Protein AF-A0ABC8V4L0-F1 (afdb_monomer)

Mean predicted aligned error: 11.66 Å

Organism: NCBI:txid185542

Sequence (114 aa):
MEYEKEALIQNLIDIVNEISAIADYRCTVKKQYCNLSRRLKLLTPMFEEIRDSKEPVLEESFKALASLKEALESARDLLRFGSEGSKIYLVRKCFPTTHFDHSLNSSDFVNKLF

pLDDT: mean 74.91, std 15.09, range [43.38, 93.88]

Structure (mmCIF, N/CA/C/O backbone):
data_AF-A0ABC8V4L0-F1
#
_entry.id   AF-A0ABC8V4L0-F1
#
loop_
_atom_site.group_PDB
_atom_site.id
_atom_site.type_symbol
_atom_site.label_atom_id
_atom_site.label_alt_id
_atom_site.label_comp_id
_atom_site.label_asym_id
_atom_site.label_entity_id
_atom_site.label_seq_id
_atom_site.pdbx_PDB_ins_code
_atom_site.Cartn_x
_atom_site.Cartn_y
_atom_site.Cartn_z
_atom_site.occupancy
_atom_site.B_iso_or_equiv
_atom_site.auth_seq_id
_atom_site.auth_comp_id
_atom_site.auth_asym_id
_atom_site.auth_atom_id
_atom_site.pdbx_PDB_model_num
ATOM 1 N N . MET A 1 1 ? -14.224 11.196 13.127 1.00 63.00 1 MET A N 1
ATOM 2 C CA . MET A 1 1 ? -13.335 10.316 13.912 1.00 63.00 1 MET A CA 1
ATOM 3 C C . MET A 1 1 ? -13.393 8.858 13.456 1.00 63.00 1 MET A C 1
ATOM 5 O O . MET A 1 1 ? -12.459 8.477 12.770 1.00 63.00 1 MET A O 1
ATOM 9 N N . GLU A 1 2 ? -14.441 8.056 13.711 1.00 67.62 2 GLU A N 1
ATOM 10 C CA . GLU A 1 2 ? -14.447 6.631 13.272 1.00 67.62 2 GLU A CA 1
ATOM 11 C C . GLU A 1 2 ? -14.373 6.472 11.737 1.00 67.62 2 GLU A C 1
ATOM 13 O O . GLU A 1 2 ? -13.508 5.774 11.224 1.00 67.62 2 GLU A O 1
ATOM 18 N N . TYR A 1 3 ? -15.185 7.230 10.991 1.00 74.44 3 TYR A N 1
ATOM 19 C CA . TYR A 1 3 ? -15.170 7.220 9.519 1.00 74.44 3 TYR A CA 1
ATOM 20 C C . TYR A 1 3 ? -13.830 7.687 8.915 1.00 74.44 3 TYR A C 1
ATOM 22 O O . TYR A 1 3 ? -13.390 7.194 7.881 1.00 74.44 3 TYR A O 1
ATOM 30 N N . GLU A 1 4 ? -13.146 8.631 9.570 1.00 81.69 4 GLU A N 1
ATOM 31 C CA . GLU A 1 4 ? -11.836 9.130 9.119 1.00 81.69 4 GLU A CA 1
ATOM 32 C C . GLU A 1 4 ? -10.730 8.098 9.361 1.00 81.69 4 GLU A C 1
ATOM 34 O O . GLU A 1 4 ? -9.834 7.954 8.531 1.00 81.69 4 GLU A O 1
ATOM 39 N N . LYS A 1 5 ? -10.813 7.350 10.468 1.00 83.19 5 LYS A N 1
ATOM 40 C CA . LYS A 1 5 ? -9.948 6.203 10.761 1.00 83.19 5 LYS A CA 1
ATOM 41 C C . LYS A 1 5 ? -10.151 5.099 9.730 1.00 83.19 5 LYS A C 1
ATOM 43 O O . LYS A 1 5 ? -9.173 4.673 9.124 1.00 83.19 5 LYS A O 1
ATOM 48 N N . GLU A 1 6 ? -11.388 4.674 9.487 1.00 85.19 6 GLU A N 1
ATOM 49 C CA . GLU A 1 6 ? -11.688 3.643 8.486 1.00 85.19 6 GLU A CA 1
ATOM 50 C C . GLU A 1 6 ? -11.179 4.042 7.095 1.00 85.19 6 GLU A C 1
ATOM 52 O O . GLU A 1 6 ? -10.490 3.258 6.443 1.00 85.19 6 GLU A O 1
ATOM 57 N N . ALA A 1 7 ? -11.431 5.286 6.671 1.00 89.19 7 ALA A N 1
ATOM 58 C CA . ALA A 1 7 ? -10.951 5.801 5.393 1.00 89.19 7 ALA A CA 1
ATOM 59 C C . ALA A 1 7 ? -9.416 5.856 5.319 1.00 89.19 7 ALA A C 1
ATOM 61 O O . ALA A 1 7 ? -8.837 5.495 4.293 1.00 89.19 7 ALA A O 1
ATOM 62 N N . LEU A 1 8 ? -8.735 6.292 6.386 1.00 90.06 8 LEU A 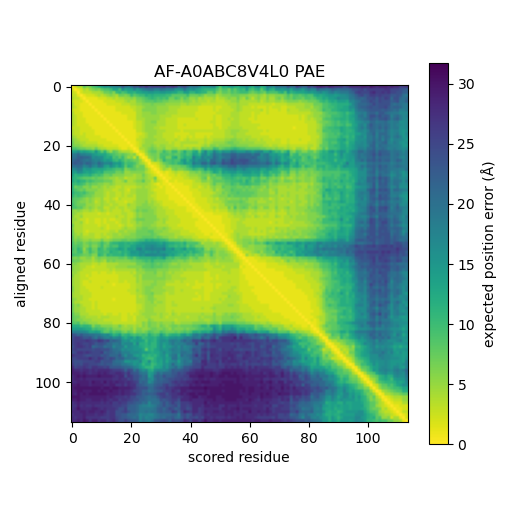N 1
ATOM 63 C CA . LEU A 1 8 ? -7.271 6.331 6.439 1.00 90.06 8 LEU A CA 1
ATOM 64 C C . LEU A 1 8 ? -6.672 4.926 6.312 1.00 90.06 8 LEU A C 1
ATOM 66 O O . LEU A 1 8 ? -5.741 4.715 5.534 1.00 90.06 8 LEU A O 1
ATOM 70 N N . ILE A 1 9 ? -7.220 3.970 7.061 1.00 90.19 9 ILE A N 1
ATOM 71 C CA . ILE A 1 9 ? -6.755 2.586 7.061 1.00 90.19 9 ILE A CA 1
ATOM 72 C C . ILE A 1 9 ? -7.021 1.911 5.713 1.00 90.19 9 ILE A C 1
ATOM 74 O O . ILE A 1 9 ? -6.135 1.238 5.185 1.00 90.19 9 ILE A O 1
ATOM 78 N N . GLN A 1 10 ? -8.195 2.129 5.116 1.00 91.69 10 GLN A N 1
ATOM 79 C CA . GLN A 1 10 ? -8.496 1.595 3.791 1.00 91.69 10 GLN A CA 1
ATOM 80 C C . GLN A 1 10 ? -7.521 2.140 2.740 1.00 91.69 10 GLN A C 1
ATOM 82 O O . GLN A 1 10 ? -6.938 1.361 1.992 1.00 91.69 10 GLN A O 1
ATOM 87 N N . ASN A 1 11 ? -7.238 3.448 2.765 1.00 92.81 11 ASN A N 1
ATOM 88 C CA . ASN A 1 11 ? -6.236 4.049 1.880 1.00 92.81 11 ASN A CA 1
ATOM 89 C C . ASN A 1 11 ? -4.841 3.423 2.056 1.00 92.81 11 ASN A C 1
ATOM 91 O O . ASN A 1 11 ? -4.150 3.185 1.068 1.00 92.81 11 ASN A O 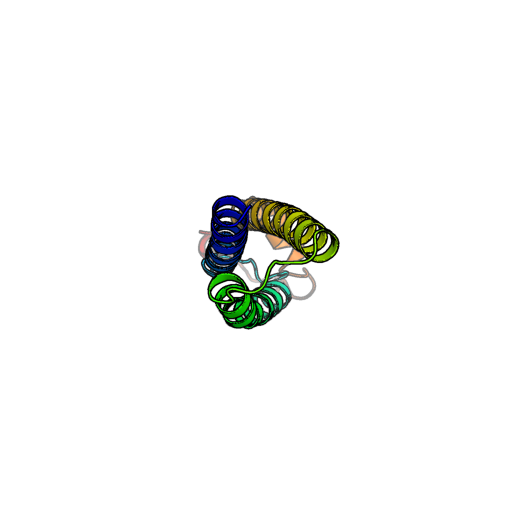1
ATOM 95 N N . LEU A 1 12 ? -4.408 3.139 3.291 1.00 92.12 12 LEU A N 1
ATOM 96 C CA . LEU A 1 12 ? -3.127 2.464 3.549 1.00 92.12 12 LEU A CA 1
ATOM 97 C C . LEU A 1 12 ? -3.074 1.075 2.900 1.00 92.12 12 LEU A C 1
ATOM 99 O O . LEU A 1 12 ? -2.075 0.731 2.263 1.00 92.12 12 LEU A O 1
ATOM 103 N N . ILE A 1 13 ? -4.146 0.293 3.044 1.00 90.94 13 ILE A N 1
ATOM 104 C CA . ILE A 1 13 ? -4.267 -1.037 2.433 1.00 90.94 13 ILE A CA 1
ATOM 105 C C . ILE A 1 13 ? -4.214 -0.926 0.905 1.00 90.94 13 ILE A C 1
ATOM 107 O O . ILE A 1 13 ? -3.464 -1.665 0.261 1.00 90.94 13 ILE A O 1
ATOM 111 N N . ASP A 1 14 ? -4.946 0.027 0.331 1.00 92.81 14 ASP A N 1
ATOM 112 C CA . ASP A 1 14 ? -5.002 0.247 -1.114 1.00 92.81 14 ASP A CA 1
ATOM 113 C C . ASP A 1 14 ? -3.625 0.624 -1.673 1.00 92.81 14 ASP A C 1
ATOM 115 O O . ASP A 1 14 ? -3.155 -0.005 -2.622 1.00 92.81 14 ASP A O 1
ATOM 119 N N . ILE A 1 15 ? -2.905 1.550 -1.030 1.00 91.81 15 ILE A N 1
ATOM 120 C CA . ILE A 1 15 ? -1.547 1.935 -1.443 1.00 91.81 15 ILE A CA 1
ATOM 121 C C . ILE A 1 15 ? -0.584 0.742 -1.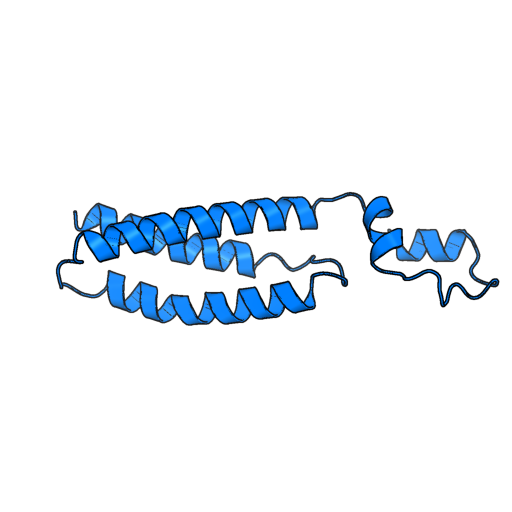361 1.00 91.81 15 ILE A C 1
ATOM 123 O O . ILE A 1 15 ? 0.228 0.538 -2.264 1.00 91.81 15 ILE A O 1
ATOM 127 N N . VAL A 1 16 ? -0.655 -0.082 -0.310 1.00 89.81 16 VAL A N 1
ATOM 128 C CA . VAL A 1 16 ? 0.185 -1.290 -0.193 1.00 89.81 16 VAL A CA 1
ATOM 129 C C . VAL A 1 16 ? -0.096 -2.278 -1.326 1.00 89.81 16 VAL A C 1
ATOM 131 O O . VAL A 1 16 ? 0.843 -2.878 -1.870 1.00 89.81 16 VAL A O 1
ATOM 134 N N . ASN A 1 17 ? -1.366 -2.438 -1.697 1.00 89.56 17 ASN A N 1
ATOM 135 C CA . ASN A 1 17 ? -1.787 -3.295 -2.798 1.00 89.56 17 ASN A CA 1
ATOM 136 C C . ASN A 1 17 ? -1.323 -2.747 -4.150 1.00 89.56 17 ASN A C 1
ATOM 138 O O . ASN A 1 17 ? -0.733 -3.500 -4.923 1.00 89.56 17 ASN A O 1
ATOM 142 N N . GLU A 1 18 ? -1.498 -1.448 -4.402 1.00 89.12 18 GLU A N 1
ATOM 143 C CA . GLU A 1 18 ? -1.000 -0.762 -5.599 1.00 89.12 18 GLU A CA 1
ATOM 144 C C . GLU A 1 18 ? 0.507 -0.929 -5.738 1.00 89.12 18 GLU A C 1
ATOM 146 O O . GLU A 1 18 ? 0.984 -1.407 -6.767 1.00 89.12 18 GLU A O 1
ATOM 151 N N . ILE A 1 19 ? 1.255 -0.606 -4.674 1.00 85.56 19 ILE A N 1
ATOM 152 C CA . ILE A 1 19 ? 2.705 -0.775 -4.638 1.00 85.56 19 ILE A CA 1
ATOM 153 C C . ILE A 1 19 ? 3.032 -2.202 -5.033 1.00 85.56 19 ILE A C 1
ATOM 155 O O . ILE A 1 19 ? 3.831 -2.376 -5.943 1.00 85.56 19 ILE A O 1
ATOM 159 N N . SER A 1 20 ? 2.405 -3.190 -4.389 1.00 84.31 20 SER A N 1
ATOM 160 C CA . SER A 1 20 ? 2.632 -4.626 -4.582 1.00 84.31 20 SER A CA 1
ATOM 161 C C . SER A 1 20 ? 2.223 -5.191 -5.943 1.00 84.31 20 SER A C 1
ATOM 163 O O . SER A 1 20 ? 2.693 -6.273 -6.298 1.00 84.31 20 SER A O 1
ATOM 165 N N . ALA A 1 21 ? 1.323 -4.518 -6.658 1.00 84.75 21 ALA A N 1
ATOM 166 C CA . ALA A 1 21 ? 0.843 -4.926 -7.974 1.00 84.75 21 ALA A CA 1
ATOM 167 C C . ALA A 1 21 ? 1.802 -4.521 -9.098 1.00 84.75 21 ALA A C 1
ATOM 169 O O . ALA A 1 21 ? 1.783 -5.118 -10.173 1.00 84.75 21 ALA A O 1
ATOM 170 N N . ILE A 1 22 ? 2.670 -3.538 -8.857 1.00 79.62 22 ILE A N 1
ATOM 171 C CA . ILE A 1 22 ? 3.720 -3.194 -9.809 1.00 79.62 22 ILE A CA 1
ATOM 172 C C . ILE A 1 22 ? 4.643 -4.427 -9.931 1.00 79.62 22 ILE A C 1
ATOM 174 O O . ILE A 1 22 ? 5.179 -4.933 -8.948 1.00 79.62 22 ILE A O 1
ATOM 178 N N . ALA A 1 23 ? 4.794 -4.971 -11.136 1.00 64.44 23 ALA A N 1
ATOM 179 C CA . ALA A 1 23 ? 5.608 -6.168 -11.389 1.00 64.44 23 ALA A CA 1
ATOM 180 C C . ALA A 1 23 ? 6.886 -5.853 -12.190 1.00 64.44 23 ALA A C 1
ATOM 182 O O . ALA A 1 23 ? 7.882 -6.583 -12.104 1.00 64.44 23 ALA A O 1
ATOM 183 N N . ASP A 1 24 ? 6.892 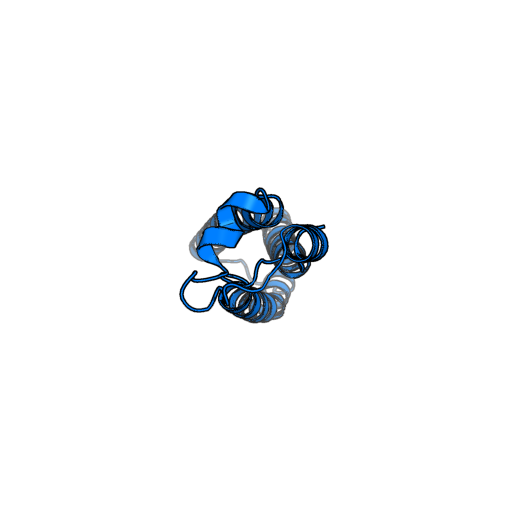-4.721 -12.898 1.00 66.06 24 ASP A N 1
ATOM 184 C CA . ASP A 1 24 ? 7.889 -4.354 -13.910 1.00 66.06 24 ASP A CA 1
ATOM 185 C C . ASP A 1 24 ? 9.080 -3.571 -13.354 1.00 66.06 24 ASP A C 1
ATOM 187 O O . ASP A 1 24 ? 9.600 -2.619 -13.941 1.00 66.06 24 ASP A O 1
ATOM 191 N N . TYR A 1 25 ? 9.579 -4.006 -12.202 1.00 65.81 25 TYR A N 1
ATOM 192 C CA . TYR A 1 25 ? 10.796 -3.429 -11.651 1.00 65.81 25 TYR A CA 1
ATOM 193 C C . TYR A 1 25 ? 12.024 -3.935 -12.388 1.00 65.81 25 TYR A C 1
ATOM 195 O O . TYR A 1 25 ? 12.262 -5.140 -12.508 1.00 65.81 25 TYR A O 1
ATOM 203 N N . ARG A 1 26 ? 12.866 -3.003 -12.832 1.00 65.31 26 ARG A N 1
ATOM 204 C CA . ARG A 1 26 ? 14.134 -3.335 -13.489 1.00 65.31 26 ARG A CA 1
ATOM 205 C C . ARG A 1 26 ? 15.129 -3.948 -12.504 1.00 65.31 26 ARG A C 1
ATOM 207 O O . ARG A 1 26 ? 15.110 -3.645 -11.307 1.00 65.31 26 ARG A O 1
ATOM 214 N N . CYS A 1 27 ? 15.999 -4.834 -12.998 1.00 62.50 27 CYS A N 1
ATOM 215 C CA . CYS A 1 27 ? 16.718 -5.806 -12.161 1.00 62.50 27 CYS A CA 1
ATOM 216 C C . CYS A 1 27 ? 17.566 -5.184 -11.039 1.00 62.50 27 CYS A C 1
ATOM 218 O O . CYS A 1 27 ? 17.730 -5.812 -9.997 1.00 62.50 27 CYS A O 1
ATOM 220 N N . THR A 1 28 ? 18.049 -3.947 -11.203 1.00 63.00 28 THR A N 1
ATOM 221 C CA . THR A 1 28 ? 18.886 -3.254 -10.206 1.00 63.00 28 THR A CA 1
ATOM 222 C C . THR A 1 28 ? 18.149 -2.949 -8.899 1.00 63.00 28 THR A C 1
ATOM 224 O O . THR A 1 28 ? 18.770 -2.927 -7.841 1.00 63.00 28 THR A O 1
ATOM 227 N N . VAL A 1 29 ? 16.831 -2.733 -8.952 1.00 66.75 29 VAL A N 1
ATOM 228 C CA . VAL A 1 29 ? 16.006 -2.413 -7.769 1.00 66.75 29 VAL A CA 1
ATOM 229 C C . VAL A 1 29 ? 14.952 -3.476 -7.472 1.00 66.75 29 VAL A C 1
ATOM 231 O O . VAL A 1 29 ? 14.436 -3.518 -6.358 1.00 66.75 29 VAL A O 1
ATOM 234 N N . LYS A 1 30 ? 14.701 -4.397 -8.416 1.00 73.56 30 LYS A N 1
ATOM 235 C CA . LYS A 1 30 ? 13.704 -5.472 -8.303 1.00 73.56 30 LYS A CA 1
ATOM 236 C C . LYS A 1 30 ? 13.808 -6.254 -6.995 1.00 73.56 30 LYS A C 1
ATOM 238 O O . LYS A 1 30 ? 12.797 -6.466 -6.342 1.00 73.56 30 LYS A O 1
ATOM 243 N N . LYS A 1 31 ? 15.015 -6.641 -6.563 1.00 76.50 31 LYS A N 1
ATOM 244 C CA . LYS A 1 31 ? 15.197 -7.404 -5.312 1.00 76.50 31 LYS A CA 1
ATOM 245 C C . LYS A 1 31 ? 14.789 -6.603 -4.071 1.00 76.50 31 LYS A C 1
ATOM 247 O O . LYS A 1 31 ? 14.051 -7.117 -3.235 1.00 76.50 31 LYS A O 1
ATOM 252 N N . GLN A 1 32 ? 15.264 -5.362 -3.954 1.00 74.19 32 GLN A N 1
ATOM 253 C CA . GLN A 1 32 ? 14.947 -4.497 -2.811 1.00 74.19 32 GLN A CA 1
ATOM 254 C C . GLN A 1 32 ? 13.457 -4.183 -2.765 1.00 74.19 32 GLN A C 1
ATOM 256 O O . GLN A 1 32 ? 12.829 -4.265 -1.713 1.00 74.19 32 GLN A O 1
ATOM 261 N N . TYR A 1 33 ? 12.878 -3.929 -3.932 1.00 76.12 33 TYR A N 1
ATOM 262 C CA . TYR A 1 33 ? 11.459 -3.699 -4.062 1.00 76.12 33 TYR A CA 1
ATOM 263 C C . TYR A 1 33 ? 10.627 -4.948 -3.709 1.00 76.12 33 TYR A C 1
ATOM 265 O O . TYR A 1 33 ? 9.700 -4.856 -2.913 1.00 76.12 33 TYR A O 1
ATOM 273 N N . CYS A 1 34 ? 10.958 -6.135 -4.231 1.00 77.44 34 CYS A N 1
ATOM 274 C CA . CYS A 1 34 ? 10.208 -7.351 -3.904 1.00 77.44 34 CYS A CA 1
ATOM 275 C C . CYS A 1 34 ? 10.268 -7.660 -2.402 1.00 77.44 34 CYS A C 1
ATOM 277 O O . CYS A 1 34 ? 9.318 -8.203 -1.842 1.00 77.44 34 CYS A O 1
ATOM 279 N N . ASN A 1 35 ? 11.377 -7.320 -1.741 1.00 82.69 35 ASN A N 1
ATOM 280 C CA . ASN A 1 35 ? 11.488 -7.413 -0.288 1.00 82.69 35 ASN A CA 1
ATOM 281 C C . ASN A 1 35 ? 10.599 -6.380 0.413 1.00 82.69 35 ASN A C 1
ATOM 283 O O . ASN A 1 35 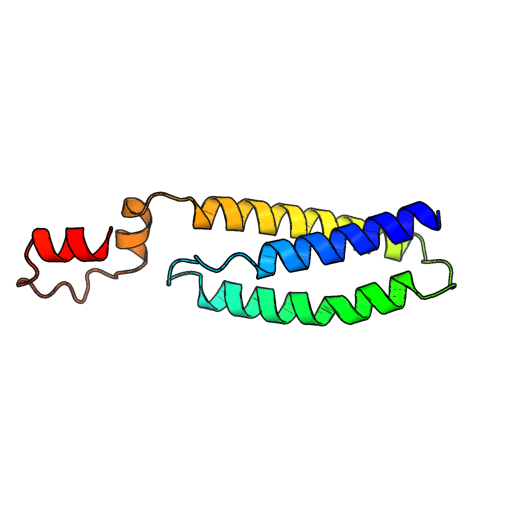? 9.922 -6.729 1.377 1.00 82.69 35 ASN A O 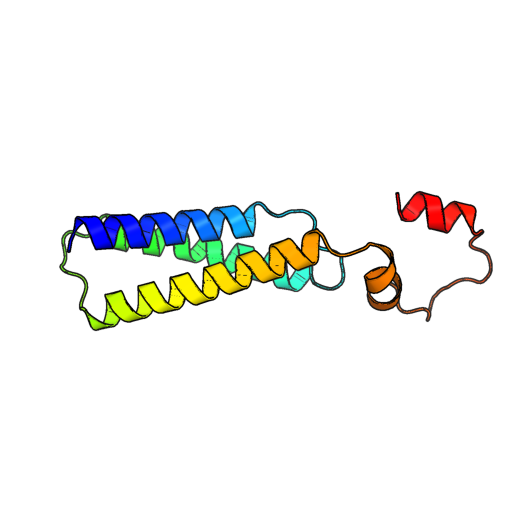1
ATOM 287 N N . LEU A 1 36 ? 10.568 -5.138 -0.076 1.00 82.00 36 LEU A N 1
ATOM 288 C CA . LEU A 1 36 ? 9.680 -4.097 0.436 1.00 82.00 36 LEU A CA 1
ATOM 289 C C . LEU A 1 36 ? 8.207 -4.496 0.287 1.00 82.00 36 LEU A C 1
ATOM 291 O O . LEU A 1 36 ? 7.504 -4.516 1.287 1.00 82.00 36 LEU A O 1
ATOM 295 N N . SER A 1 37 ? 7.758 -4.897 -0.907 1.00 82.00 37 SER A N 1
ATOM 296 C CA . SER A 1 37 ? 6.383 -5.362 -1.150 1.00 82.00 37 SER A CA 1
ATOM 297 C C . SER A 1 37 ? 5.997 -6.490 -0.196 1.00 82.00 37 SER A C 1
ATOM 299 O O . SER A 1 37 ? 4.954 -6.417 0.448 1.00 82.00 37 SER A O 1
ATOM 301 N N . ARG A 1 38 ? 6.864 -7.498 -0.019 1.00 84.31 38 ARG A N 1
ATOM 302 C CA . ARG A 1 38 ? 6.614 -8.573 0.953 1.00 84.31 38 ARG A CA 1
ATOM 303 C C . ARG A 1 38 ? 6.435 -8.037 2.370 1.00 84.31 38 ARG A C 1
ATOM 305 O O . ARG A 1 38 ? 5.503 -8.453 3.041 1.00 84.31 38 ARG A O 1
ATOM 312 N N . ARG A 1 39 ? 7.298 -7.119 2.817 1.00 86.44 39 ARG A N 1
ATOM 313 C CA . ARG A 1 39 ? 7.202 -6.512 4.154 1.00 86.44 39 ARG A CA 1
ATOM 314 C C . ARG A 1 39 ? 5.941 -5.670 4.318 1.00 86.44 39 ARG A C 1
ATOM 316 O O . ARG A 1 39 ? 5.325 -5.736 5.369 1.00 86.44 39 ARG A O 1
ATOM 323 N N . LEU A 1 40 ? 5.548 -4.916 3.294 1.00 86.44 40 LEU A N 1
ATOM 324 C CA . LEU A 1 40 ? 4.336 -4.100 3.325 1.00 86.44 40 LEU A CA 1
ATOM 325 C C . LEU A 1 40 ? 3.074 -4.962 3.396 1.00 86.44 40 LEU A C 1
ATOM 327 O O . LEU A 1 40 ? 2.188 -4.659 4.182 1.00 86.44 40 LEU A O 1
ATOM 331 N N . LYS A 1 41 ? 3.025 -6.085 2.669 1.00 85.25 41 LYS A N 1
ATOM 332 C CA . LYS A 1 41 ? 1.909 -7.041 2.763 1.00 85.25 41 LYS A CA 1
ATOM 333 C C . LYS A 1 41 ? 1.738 -7.647 4.158 1.00 85.25 41 LYS A C 1
ATOM 335 O O . LYS A 1 41 ? 0.632 -8.027 4.513 1.00 85.25 41 LYS A O 1
ATOM 340 N N . LEU A 1 42 ? 2.807 -7.728 4.955 1.00 88.50 42 LEU A N 1
ATOM 341 C CA . LEU A 1 42 ? 2.712 -8.171 6.353 1.00 88.50 42 LEU A CA 1
ATOM 342 C C . LEU A 1 42 ? 2.050 -7.129 7.261 1.00 88.50 42 LEU A C 1
ATOM 344 O O . LEU A 1 42 ? 1.632 -7.478 8.358 1.00 88.50 42 LEU A O 1
ATOM 348 N N . LEU A 1 43 ? 1.957 -5.870 6.826 1.00 87.00 43 LEU A N 1
ATOM 349 C CA . LEU A 1 43 ? 1.259 -4.819 7.566 1.00 87.00 43 LEU A CA 1
ATOM 350 C C . LEU A 1 43 ? -0.247 -4.822 7.290 1.00 87.00 43 LEU A C 1
ATOM 352 O O . LEU A 1 43 ? -0.998 -4.300 8.105 1.00 87.00 43 LEU A O 1
ATOM 356 N N . THR A 1 44 ? -0.704 -5.434 6.190 1.00 88.19 44 THR A N 1
ATOM 357 C CA . THR A 1 44 ? -2.133 -5.506 5.847 1.00 88.19 44 THR A CA 1
ATOM 358 C C . THR A 1 44 ? -2.979 -6.111 6.975 1.00 88.19 44 THR A C 1
ATOM 360 O O . THR A 1 44 ? -3.922 -5.439 7.377 1.00 88.19 44 THR A O 1
ATOM 363 N N . PRO A 1 45 ? -2.632 -7.269 7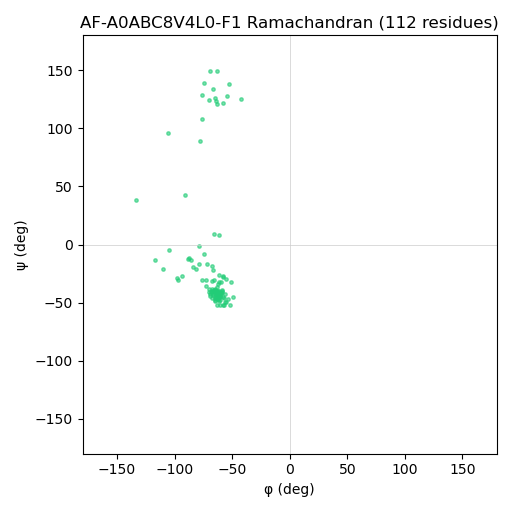.576 1.00 89.69 45 PRO A N 1
ATOM 364 C CA . PRO A 1 45 ? -3.401 -7.817 8.699 1.00 89.69 45 PRO A CA 1
ATOM 365 C C . PRO A 1 45 ? -3.472 -6.865 9.901 1.00 89.69 45 PRO A C 1
ATOM 367 O O . PRO A 1 45 ? -4.528 -6.696 10.495 1.00 89.69 45 PRO A O 1
ATOM 370 N N . MET A 1 46 ? -2.372 -6.168 10.211 1.00 89.81 46 MET A N 1
ATOM 371 C CA . MET A 1 46 ? -2.340 -5.178 11.296 1.00 89.81 46 MET A CA 1
ATOM 372 C C . MET A 1 46 ? -3.291 -4.005 11.016 1.00 89.81 46 MET A C 1
ATOM 374 O O . MET A 1 46 ? -3.956 -3.507 11.919 1.00 89.81 46 MET A O 1
ATOM 378 N N . PHE A 1 47 ? -3.364 -3.547 9.765 1.00 87.81 47 PHE A N 1
ATOM 379 C CA . PHE A 1 47 ? -4.303 -2.503 9.363 1.00 87.81 47 PHE A CA 1
ATOM 380 C C . PHE A 1 47 ? -5.755 -2.968 9.495 1.00 87.81 47 PHE A C 1
ATOM 382 O O . PHE A 1 47 ? -6.580 -2.225 10.020 1.00 87.81 47 PHE A O 1
ATOM 389 N N . GLU A 1 48 ? -6.063 -4.196 9.084 1.00 88.44 48 GLU A N 1
ATOM 390 C CA . GLU A 1 48 ? -7.403 -4.772 9.241 1.00 88.44 48 GLU A CA 1
ATOM 391 C C . GLU A 1 48 ? -7.806 -4.875 10.717 1.00 88.44 48 GLU A C 1
ATOM 393 O O . GLU A 1 48 ? -8.891 -4.428 11.077 1.00 88.44 48 GLU A O 1
ATOM 398 N N . GLU A 1 49 ? -6.905 -5.330 11.592 1.00 88.50 49 GLU A N 1
ATOM 399 C CA . GLU A 1 49 ? -7.139 -5.368 13.042 1.00 88.50 49 GLU A CA 1
ATOM 400 C C . GLU A 1 49 ? -7.427 -3.974 13.628 1.00 88.50 49 GLU A C 1
ATOM 402 O O . GLU A 1 49 ? -8.333 -3.817 14.447 1.00 88.50 49 GLU A O 1
ATOM 407 N N . ILE A 1 50 ? -6.698 -2.937 13.195 1.00 86.06 50 ILE A N 1
ATOM 408 C CA . ILE A 1 50 ? -6.926 -1.554 13.652 1.00 86.06 50 ILE A CA 1
ATOM 409 C C . ILE A 1 50 ? -8.276 -1.020 13.161 1.00 86.06 50 ILE A C 1
ATOM 411 O O . ILE A 1 50 ? -8.949 -0.298 13.901 1.00 86.06 50 ILE A O 1
ATOM 415 N N . ARG A 1 51 ? -8.672 -1.350 11.926 1.00 84.94 51 ARG A N 1
ATOM 416 C CA . ARG A 1 51 ? -9.971 -0.961 11.359 1.00 84.94 51 ARG A CA 1
ATOM 417 C C . ARG A 1 51 ? -11.121 -1.617 12.114 1.00 84.94 51 ARG A C 1
ATOM 419 O O . ARG A 1 51 ? -12.070 -0.931 12.471 1.00 84.94 51 ARG A O 1
ATOM 426 N N . ASP A 1 52 ? -11.009 -2.915 12.377 1.00 85.94 52 ASP A N 1
ATOM 427 C CA . ASP A 1 52 ? -12.071 -3.714 12.991 1.00 85.94 52 ASP A CA 1
ATOM 428 C C . ASP A 1 52 ? -12.141 -3.510 14.518 1.00 85.94 52 ASP A C 1
ATOM 430 O O . ASP A 1 52 ? -13.154 -3.812 15.161 1.00 85.94 52 ASP A O 1
ATOM 434 N N . SER A 1 53 ? -11.076 -2.963 15.115 1.00 83.38 53 SER A N 1
ATOM 435 C CA . SER A 1 53 ? -11.050 -2.576 16.520 1.00 83.38 53 SER A CA 1
ATOM 436 C C . SER A 1 53 ? -12.030 -1.438 16.798 1.00 83.38 53 SER A C 1
ATOM 438 O O . SER A 1 53 ? -11.944 -0.358 16.215 1.00 83.38 53 SER A O 1
ATOM 440 N N . LYS A 1 54 ? -12.916 -1.658 17.774 1.00 79.75 54 LYS A N 1
ATOM 441 C CA . LYS A 1 54 ? -13.826 -0.637 18.324 1.00 79.75 54 LYS A CA 1
ATOM 442 C C . LYS A 1 54 ? -13.137 0.298 19.317 1.00 79.75 54 LYS A C 1
ATOM 444 O O . LYS A 1 54 ? -13.789 1.172 19.887 1.00 79.75 54 LYS A O 1
ATOM 449 N N . GLU A 1 55 ? -11.852 0.079 19.585 1.00 80.06 55 GLU A N 1
ATOM 450 C CA . GLU A 1 55 ? -11.103 0.940 20.484 1.00 80.06 55 GLU A CA 1
ATOM 451 C C . GLU A 1 55 ? -10.790 2.278 19.802 1.00 80.06 55 GLU A C 1
ATOM 453 O O . GLU A 1 55 ? -10.431 2.318 18.614 1.00 80.06 55 GLU A O 1
ATOM 458 N N . PRO A 1 56 ? -10.914 3.392 20.546 1.00 71.62 56 PRO A N 1
ATOM 459 C CA . PRO A 1 56 ? -10.510 4.687 20.040 1.00 71.62 56 PRO A CA 1
ATOM 460 C C . PRO A 1 56 ? -9.000 4.674 19.803 1.00 71.62 56 PRO A C 1
ATOM 462 O O . PRO A 1 56 ? -8.207 4.407 20.705 1.00 71.62 56 PRO A O 1
ATOM 465 N N . VAL A 1 57 ? -8.595 4.984 18.574 1.00 74.06 57 VAL A N 1
ATOM 466 C CA . VAL A 1 57 ? -7.180 5.134 18.234 1.00 74.06 57 VAL A CA 1
ATOM 467 C C . VAL A 1 57 ? -6.670 6.409 18.898 1.00 74.06 57 VAL A C 1
ATOM 469 O O . VAL A 1 57 ? -7.221 7.489 18.679 1.00 74.06 57 VAL A O 1
ATOM 472 N N . LEU A 1 58 ? -5.616 6.283 19.708 1.00 83.19 58 LEU A N 1
ATOM 473 C CA . LEU A 1 58 ? -4.914 7.423 20.296 1.00 83.19 58 LEU A CA 1
ATOM 474 C C . LEU A 1 58 ? -4.521 8.412 19.196 1.00 83.19 58 LEU A C 1
ATOM 476 O O . LEU A 1 58 ? -4.037 8.018 18.134 1.00 83.19 58 LEU A O 1
ATOM 480 N N . GLU A 1 59 ? -4.686 9.707 19.454 1.00 82.12 59 GLU A N 1
ATOM 481 C CA . GLU A 1 59 ? -4.436 10.731 18.437 1.00 82.12 59 GLU A CA 1
ATOM 482 C C . GLU A 1 59 ? -2.985 10.709 17.918 1.00 82.12 59 GLU A C 1
ATOM 484 O O . GLU A 1 59 ? -2.729 10.955 16.739 1.00 82.12 59 GLU A O 1
ATOM 489 N N . GLU A 1 60 ? -2.029 10.340 18.770 1.00 85.88 60 GLU A N 1
ATOM 490 C CA . GLU A 1 60 ? -0.631 10.120 18.383 1.00 85.88 60 GLU A CA 1
ATOM 491 C C . GLU A 1 60 ? -0.479 8.966 17.384 1.00 85.88 60 GLU A C 1
ATOM 493 O O . GLU A 1 60 ? 0.233 9.092 16.386 1.00 85.88 60 GLU A O 1
ATOM 498 N N . SER A 1 61 ? -1.189 7.857 17.605 1.00 86.19 61 SER A N 1
ATOM 499 C CA . SER A 1 61 ? -1.210 6.715 16.689 1.00 86.19 61 SER A CA 1
ATOM 500 C C . SER A 1 61 ? -1.868 7.080 15.361 1.00 86.19 61 SER A C 1
ATOM 502 O O . SER A 1 61 ? -1.372 6.689 14.306 1.00 86.19 61 SER A O 1
ATOM 504 N N . PHE A 1 62 ? -2.935 7.883 15.388 1.00 86.00 62 PHE A N 1
ATOM 505 C CA . PHE A 1 62 ? -3.573 8.391 14.174 1.00 86.00 62 PHE A CA 1
ATOM 506 C C . PHE A 1 62 ? -2.612 9.264 13.352 1.00 86.00 62 PHE A C 1
ATOM 508 O O . PHE A 1 62 ? -2.487 9.078 12.141 1.00 86.00 62 PHE A O 1
ATOM 515 N N . LYS A 1 63 ? -1.858 10.158 14.007 1.00 88.88 63 LYS A N 1
ATOM 516 C CA . LYS A 1 63 ? -0.812 10.968 13.357 1.00 88.88 63 LYS A CA 1
ATOM 517 C C . LYS A 1 63 ? 0.291 10.097 12.754 1.00 88.88 63 LYS A C 1
ATOM 519 O O . LYS A 1 63 ? 0.679 10.323 11.612 1.00 88.88 63 LYS A O 1
ATOM 524 N N . ALA A 1 64 ? 0.747 9.069 13.470 1.00 90.50 64 ALA A N 1
ATOM 525 C CA . ALA A 1 64 ? 1.749 8.137 12.954 1.00 90.50 64 ALA A CA 1
ATOM 526 C C . ALA A 1 64 ? 1.253 7.368 11.713 1.00 90.50 64 ALA A C 1
ATOM 528 O O . ALA A 1 64 ? 2.005 7.207 10.751 1.00 90.50 64 ALA A O 1
ATOM 529 N N . LEU A 1 65 ? -0.015 6.939 11.701 1.00 89.88 65 LEU A N 1
ATOM 530 C CA . LEU A 1 65 ? -0.644 6.294 10.543 1.00 89.88 65 LEU A CA 1
ATOM 531 C C . LEU A 1 65 ? -0.771 7.250 9.349 1.00 89.88 65 LEU A C 1
ATOM 533 O O . LEU A 1 65 ? -0.514 6.847 8.214 1.00 89.88 65 LEU A O 1
ATOM 537 N N . ALA A 1 66 ? -1.105 8.519 9.591 1.00 90.00 66 ALA A N 1
ATOM 538 C CA . ALA A 1 66 ? -1.138 9.541 8.549 1.00 90.00 66 ALA A CA 1
ATOM 539 C C . ALA A 1 66 ? 0.257 9.791 7.945 1.00 90.00 66 ALA A C 1
ATOM 541 O O . ALA A 1 66 ? 0.407 9.781 6.725 1.00 90.00 66 ALA A O 1
ATOM 542 N N . SER A 1 67 ? 1.301 9.909 8.772 1.00 93.88 67 SER A N 1
ATOM 543 C CA . SER A 1 67 ? 2.683 10.026 8.283 1.00 93.88 67 SER A CA 1
ATOM 544 C C . SER A 1 67 ? 3.141 8.780 7.520 1.00 93.88 67 SER A C 1
ATOM 546 O O . SER A 1 67 ? 3.845 8.885 6.515 1.00 93.88 67 SER A O 1
ATOM 548 N N . LEU A 1 68 ? 2.723 7.587 7.959 1.00 91.56 68 LEU A N 1
ATOM 549 C CA . LEU A 1 68 ? 2.991 6.348 7.233 1.00 91.56 68 LEU A CA 1
ATOM 550 C C . LEU A 1 68 ? 2.329 6.364 5.851 1.00 91.56 68 LEU A C 1
ATOM 552 O O . LEU A 1 68 ? 2.964 5.964 4.875 1.00 91.56 68 LEU A O 1
AT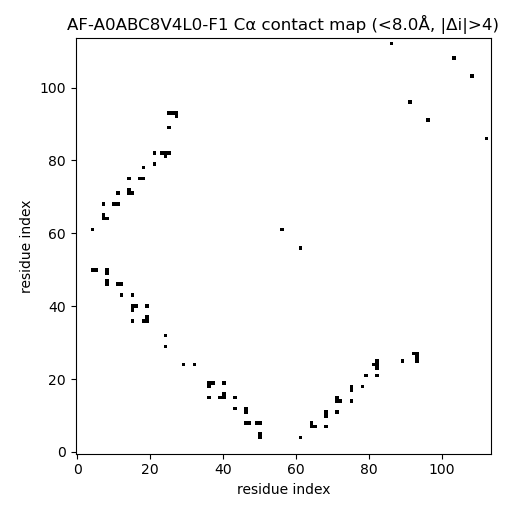OM 556 N N . LYS A 1 69 ? 1.090 6.859 5.750 1.00 91.88 69 LYS A N 1
ATOM 557 C CA . LYS A 1 69 ? 0.388 7.018 4.471 1.00 91.88 69 LYS A CA 1
ATOM 558 C C . LYS A 1 69 ? 1.176 7.916 3.520 1.00 91.88 69 LYS A C 1
ATOM 560 O O . LYS A 1 69 ? 1.460 7.484 2.410 1.00 91.88 69 LYS A O 1
ATOM 565 N N . GLU A 1 70 ? 1.586 9.105 3.953 1.00 92.62 70 GLU A N 1
ATOM 566 C CA . GLU A 1 70 ? 2.354 10.039 3.111 1.00 92.62 70 GLU A CA 1
ATOM 567 C C . GLU A 1 70 ? 3.678 9.429 2.616 1.00 92.62 70 GLU A C 1
ATOM 569 O O . GLU A 1 70 ? 4.061 9.580 1.449 1.00 92.62 70 GLU A O 1
ATOM 574 N N . ALA A 1 71 ? 4.368 8.686 3.487 1.00 91.62 71 ALA A N 1
ATOM 575 C CA . ALA A 1 71 ? 5.590 7.977 3.127 1.00 91.62 71 ALA A CA 1
ATOM 576 C C . ALA A 1 71 ? 5.329 6.870 2.091 1.00 91.62 71 ALA A C 1
ATOM 578 O O . ALA A 1 71 ? 6.119 6.697 1.158 1.00 91.62 71 ALA A O 1
ATOM 579 N N . LEU A 1 72 ? 4.222 6.131 2.225 1.00 89.19 72 LEU A N 1
ATOM 580 C CA . LEU A 1 72 ? 3.830 5.094 1.271 1.00 89.19 72 LEU A CA 1
ATOM 581 C C . LEU A 1 72 ? 3.371 5.679 -0.069 1.00 89.19 72 LEU A C 1
ATOM 583 O O . LEU A 1 72 ? 3.739 5.132 -1.105 1.00 89.19 72 LEU A O 1
ATOM 587 N N . GLU A 1 73 ? 2.655 6.804 -0.080 1.00 91.50 73 GLU A N 1
ATOM 588 C CA . GLU A 1 73 ? 2.302 7.533 -1.309 1.00 91.50 73 GLU A CA 1
ATOM 589 C C . GLU A 1 73 ? 3.560 7.993 -2.049 1.00 91.50 73 GLU A C 1
ATOM 591 O O . GLU A 1 73 ? 3.726 7.711 -3.236 1.00 91.50 73 GLU A O 1
ATOM 596 N N . SER A 1 74 ? 4.506 8.595 -1.324 1.00 87.56 74 SER A N 1
ATOM 597 C CA . SER A 1 74 ? 5.799 9.006 -1.884 1.00 87.56 74 SER A CA 1
ATOM 598 C C . SER A 1 74 ? 6.575 7.816 -2.458 1.00 87.56 74 SER A C 1
ATOM 600 O O . SER A 1 74 ? 7.152 7.899 -3.546 1.00 87.56 74 SER A O 1
ATOM 602 N N . ALA A 1 75 ? 6.579 6.683 -1.748 1.00 85.75 75 ALA A N 1
ATOM 603 C CA . ALA A 1 75 ? 7.214 5.460 -2.220 1.00 85.75 75 ALA A CA 1
ATOM 604 C C . ALA A 1 75 ? 6.532 4.923 -3.485 1.00 85.75 75 ALA A C 1
ATOM 606 O O . ALA A 1 75 ? 7.224 4.597 -4.449 1.00 85.75 75 ALA A O 1
ATOM 607 N N . ARG A 1 76 ? 5.196 4.861 -3.514 1.00 86.94 76 ARG A N 1
ATOM 608 C CA . ARG A 1 76 ? 4.419 4.442 -4.687 1.00 86.94 76 ARG A CA 1
ATOM 609 C C . ARG A 1 76 ? 4.755 5.292 -5.906 1.00 86.94 76 ARG A C 1
ATOM 611 O O . ARG A 1 76 ? 5.040 4.738 -6.965 1.00 86.94 76 ARG A O 1
ATOM 618 N N . ASP A 1 77 ? 4.750 6.611 -5.762 1.00 85.56 77 ASP A N 1
ATOM 619 C CA . ASP A 1 77 ? 4.952 7.524 -6.886 1.00 85.56 77 ASP A CA 1
ATOM 620 C C . ASP A 1 77 ? 6.383 7.424 -7.437 1.00 85.56 77 ASP A C 1
ATOM 622 O O . ASP A 1 77 ? 6.581 7.351 -8.653 1.00 85.56 77 ASP A O 1
ATOM 626 N N . LEU A 1 78 ? 7.384 7.301 -6.555 1.00 80.44 78 LEU A N 1
ATOM 627 C CA . LEU A 1 78 ? 8.770 7.033 -6.947 1.00 80.44 78 LEU A CA 1
ATOM 628 C C . LEU A 1 78 ? 8.910 5.698 -7.691 1.00 80.44 78 LEU A C 1
ATOM 630 O O . LEU A 1 78 ? 9.649 5.595 -8.674 1.00 80.44 78 LEU A O 1
ATOM 634 N N . LEU A 1 79 ? 8.215 4.663 -7.220 1.00 78.06 79 LEU A N 1
ATOM 635 C CA . LEU A 1 79 ? 8.238 3.337 -7.829 1.00 78.06 79 LEU A CA 1
ATOM 636 C C . LEU A 1 79 ? 7.554 3.332 -9.197 1.00 78.06 79 LEU A C 1
ATOM 638 O O . LEU A 1 79 ? 8.106 2.753 -10.133 1.00 78.06 79 LEU A O 1
ATOM 642 N N . ARG A 1 80 ? 6.425 4.036 -9.343 1.00 79.94 80 ARG A N 1
ATOM 643 C CA . ARG A 1 80 ? 5.742 4.217 -10.629 1.00 79.94 80 ARG A CA 1
ATOM 644 C C . ARG A 1 80 ? 6.641 4.950 -11.623 1.00 79.94 80 ARG A C 1
ATOM 646 O O . ARG A 1 80 ? 6.903 4.424 -12.703 1.00 79.94 80 ARG A O 1
ATOM 653 N N . PHE A 1 81 ? 7.244 6.065 -11.208 1.00 76.50 81 PHE A N 1
ATOM 654 C CA . PHE A 1 81 ? 8.233 6.789 -12.012 1.00 76.50 81 PHE A CA 1
ATOM 655 C C . PHE A 1 81 ? 9.414 5.895 -12.433 1.00 76.50 81 PHE A C 1
ATOM 657 O O . PHE A 1 81 ? 9.855 5.917 -13.582 1.00 76.50 81 PHE A O 1
ATOM 664 N N . GLY A 1 82 ? 9.917 5.060 -11.518 1.00 69.38 82 GLY A N 1
ATOM 665 C CA . GLY A 1 82 ? 10.989 4.104 -11.799 1.00 69.38 82 GLY A CA 1
ATOM 666 C C . GLY A 1 82 ? 10.589 2.975 -12.757 1.00 69.38 82 GLY A C 1
ATOM 667 O O . GLY A 1 82 ? 11.441 2.502 -13.515 1.00 69.38 82 GLY A O 1
ATOM 668 N N . SER A 1 83 ? 9.319 2.557 -12.737 1.00 71.31 83 SER A N 1
ATOM 669 C CA . SER A 1 83 ? 8.761 1.555 -13.657 1.00 71.31 83 SER A CA 1
ATOM 670 C C . SER A 1 83 ? 8.500 2.114 -15.062 1.00 71.31 83 SER A C 1
ATOM 672 O O . SER A 1 83 ? 8.681 1.402 -16.045 1.00 71.31 83 SER A O 1
ATOM 674 N N . GLU A 1 84 ? 8.189 3.408 -15.172 1.00 69.31 84 GLU A N 1
ATOM 675 C CA . GLU A 1 84 ? 7.946 4.118 -16.438 1.00 69.31 84 GLU A CA 1
ATOM 676 C C . GLU A 1 84 ? 9.238 4.696 -17.068 1.00 69.31 84 GLU A C 1
ATOM 678 O O . GLU A 1 84 ? 9.259 5.110 -18.229 1.00 69.31 84 GLU A O 1
ATOM 683 N N . GLY A 1 85 ? 10.351 4.723 -16.325 1.00 63.12 85 GLY A N 1
ATOM 684 C CA . GLY A 1 85 ? 11.607 5.359 -16.735 1.00 63.12 85 GLY A CA 1
ATOM 685 C C . GLY A 1 85 ? 12.325 4.706 -17.933 1.00 63.12 85 GLY A C 1
ATOM 686 O O . GLY A 1 85 ? 12.583 3.498 -17.962 1.00 63.12 85 GLY A O 1
ATOM 687 N N . SER A 1 86 ? 12.764 5.545 -18.885 1.00 56.50 86 SER A N 1
ATOM 688 C CA . SER A 1 86 ? 13.358 5.176 -20.186 1.00 56.50 86 SER A CA 1
ATOM 689 C C . SER A 1 86 ? 14.361 4.020 -20.140 1.00 56.50 86 SER A C 1
ATOM 691 O O . SER A 1 86 ? 15.375 4.064 -19.427 1.00 56.50 86 SER A O 1
ATOM 693 N N . LYS A 1 87 ? 14.114 2.991 -20.968 1.00 57.09 87 LYS A N 1
ATOM 694 C CA . LYS A 1 87 ? 14.904 1.752 -21.042 1.00 57.09 87 LYS A CA 1
ATOM 695 C C . LYS A 1 87 ? 16.417 2.007 -21.185 1.00 57.09 87 LYS A C 1
ATOM 697 O O . LYS A 1 87 ? 17.206 1.303 -20.560 1.00 57.09 87 LYS A O 1
ATOM 702 N N . ILE A 1 88 ? 16.819 3.087 -21.852 1.00 56.69 88 ILE A N 1
ATOM 703 C CA . ILE A 1 88 ? 18.217 3.425 -22.166 1.00 56.69 88 ILE A CA 1
ATOM 704 C C . ILE A 1 88 ? 19.045 3.826 -20.927 1.00 56.69 88 ILE A C 1
ATOM 706 O O . ILE A 1 88 ? 20.157 3.330 -20.751 1.00 56.69 88 ILE A O 1
ATOM 710 N N . TYR A 1 89 ? 18.518 4.661 -20.019 1.00 55.00 89 TYR A N 1
ATOM 711 C CA . TYR A 1 89 ? 19.298 5.156 -18.867 1.00 55.00 89 TYR A CA 1
ATOM 712 C C . TYR A 1 89 ? 19.694 4.037 -17.892 1.00 55.00 89 TYR A C 1
ATOM 714 O O . TYR A 1 89 ? 20.822 4.011 -17.395 1.00 55.00 89 TYR A O 1
ATOM 722 N N . LEU A 1 90 ? 18.789 3.086 -17.628 1.00 53.47 90 LEU A N 1
ATOM 723 C CA . LEU A 1 90 ? 19.076 2.011 -16.672 1.00 53.47 90 LEU A CA 1
ATOM 724 C C . LEU A 1 90 ? 19.811 0.819 -17.294 1.00 53.47 90 LEU A C 1
ATOM 726 O O . LEU A 1 90 ? 20.359 0.036 -16.531 1.00 53.47 90 LEU A O 1
ATOM 730 N N . VAL A 1 91 ? 19.912 0.676 -18.621 1.00 57.06 91 VAL A N 1
ATOM 731 C CA . VAL A 1 91 ? 20.740 -0.388 -19.232 1.00 57.06 91 VAL A CA 1
ATOM 732 C C . VAL A 1 91 ? 22.214 -0.194 -18.880 1.00 57.06 91 VAL A C 1
ATOM 734 O O . VAL A 1 91 ? 22.854 -1.139 -18.433 1.00 57.06 91 VAL A O 1
ATOM 737 N N . ARG A 1 92 ? 22.703 1.054 -18.896 1.00 52.66 92 ARG A N 1
ATOM 738 C CA . ARG A 1 92 ? 24.041 1.420 -18.392 1.00 52.66 92 ARG A CA 1
ATOM 739 C C . ARG A 1 92 ? 24.261 1.056 -16.916 1.00 52.66 92 ARG A C 1
ATOM 741 O O . ARG A 1 92 ? 25.394 0.868 -16.4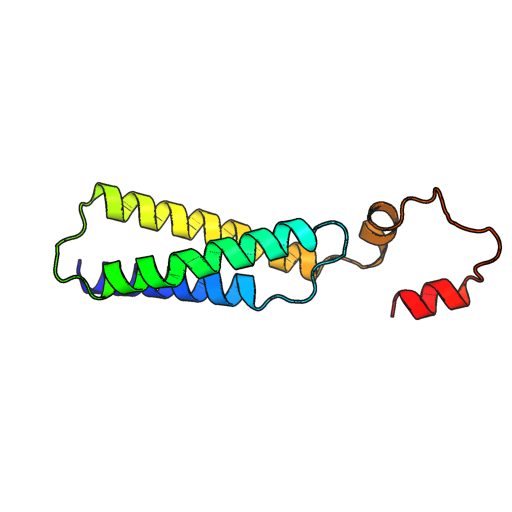94 1.00 52.66 92 ARG A O 1
ATOM 748 N N . LYS A 1 93 ? 23.193 1.020 -16.110 1.00 54.53 93 LYS A N 1
ATOM 749 C CA . LYS A 1 93 ? 23.262 0.810 -14.651 1.00 54.53 93 LYS A CA 1
ATOM 750 C C . LYS A 1 93 ? 22.990 -0.642 -14.237 1.00 54.53 93 LYS A C 1
ATOM 752 O O . LYS A 1 93 ? 23.463 -1.081 -13.198 1.00 54.53 93 LYS A O 1
ATOM 757 N N . CYS A 1 94 ? 22.199 -1.364 -15.027 1.00 50.19 94 CYS A N 1
ATOM 758 C CA . CYS A 1 94 ? 21.764 -2.735 -14.779 1.00 50.19 94 CYS A CA 1
ATOM 759 C C . CYS A 1 94 ? 22.677 -3.772 -15.445 1.00 50.19 94 CYS A C 1
ATOM 761 O O . CYS A 1 94 ? 22.787 -4.886 -14.940 1.00 50.19 94 CYS A O 1
ATOM 763 N N . PHE A 1 95 ? 23.342 -3.402 -16.539 1.00 54.59 95 PHE A N 1
ATOM 764 C CA . PHE A 1 95 ? 24.419 -4.173 -17.145 1.00 54.59 95 PHE A CA 1
ATOM 765 C C . PHE A 1 95 ? 25.733 -3.454 -16.827 1.00 54.59 95 PHE A C 1
ATOM 767 O O . PHE A 1 95 ? 26.069 -2.491 -17.520 1.00 54.59 95 PHE A O 1
ATOM 774 N N . PRO A 1 96 ? 26.475 -3.844 -15.772 1.00 52.62 96 PRO A N 1
ATOM 775 C CA . PRO A 1 96 ? 27.855 -3.408 -15.657 1.00 52.62 96 PRO A CA 1
ATOM 776 C C . PRO A 1 96 ? 28.566 -3.880 -16.927 1.00 52.62 96 PRO A C 1
ATOM 778 O O . PRO A 1 96 ? 28.569 -5.066 -17.250 1.00 52.62 96 PRO A O 1
ATOM 781 N N . THR A 1 97 ? 29.138 -2.947 -17.678 1.00 53.44 97 THR A N 1
ATOM 782 C CA . THR A 1 97 ? 29.848 -3.178 -18.946 1.00 53.44 97 THR A CA 1
ATOM 783 C C . THR A 1 97 ? 31.081 -4.082 -18.813 1.00 53.44 97 THR A C 1
ATOM 785 O O . THR A 1 97 ? 31.811 -4.267 -19.778 1.00 53.44 97 THR A O 1
ATOM 788 N N . THR A 1 98 ? 31.310 -4.697 -17.651 1.00 51.47 98 THR A N 1
ATOM 789 C CA . THR A 1 98 ? 32.422 -5.611 -17.382 1.00 51.47 98 THR A CA 1
ATOM 790 C C . THR A 1 98 ? 32.258 -6.992 -18.030 1.00 51.47 98 THR A C 1
ATOM 792 O O . THR A 1 98 ? 33.210 -7.760 -18.025 1.00 51.47 98 THR A O 1
ATOM 795 N N . HIS A 1 99 ? 31.094 -7.305 -18.617 1.00 51.19 99 HIS A N 1
ATOM 796 C CA . HIS A 1 99 ? 30.864 -8.512 -19.431 1.00 51.19 99 HIS A CA 1
ATOM 797 C C . HIS A 1 99 ? 30.137 -8.203 -20.752 1.00 51.19 99 HIS A C 1
ATOM 799 O O . HIS A 1 99 ? 29.272 -8.962 -21.189 1.00 51.19 99 HIS A O 1
ATOM 805 N N . PHE A 1 100 ? 30.456 -7.080 -21.400 1.00 52.78 100 PHE A N 1
ATOM 806 C CA . PHE A 1 100 ? 30.131 -6.948 -22.820 1.00 52.78 100 PHE A CA 1
ATOM 807 C C . PHE A 1 100 ? 31.168 -7.745 -23.606 1.00 52.78 100 PHE A C 1
ATOM 809 O O . PHE A 1 100 ? 32.235 -7.243 -23.947 1.00 52.78 100 PHE A O 1
ATOM 816 N N . ASP A 1 101 ? 30.874 -9.026 -23.815 1.00 48.66 101 ASP A N 1
ATOM 817 C CA . ASP A 1 101 ? 31.594 -9.822 -24.798 1.00 48.66 101 ASP A CA 1
ATOM 818 C C . ASP A 1 101 ? 31.501 -9.085 -26.143 1.00 48.66 101 ASP A C 1
ATOM 820 O O . ASP A 1 101 ? 30.414 -8.673 -26.565 1.00 48.66 101 ASP A O 1
ATOM 824 N N . HIS A 1 102 ? 32.643 -8.860 -26.789 1.00 55.31 102 HIS A N 1
ATOM 825 C CA . HIS A 1 102 ? 32.789 -8.032 -27.991 1.00 55.31 102 HIS A CA 1
ATOM 826 C C . HIS A 1 102 ? 32.061 -8.610 -29.230 1.00 55.31 102 HIS A C 1
ATOM 828 O O . HIS A 1 102 ? 32.232 -8.095 -30.333 1.00 55.31 102 HIS A O 1
ATOM 834 N N . SER A 1 103 ? 31.247 -9.662 -29.064 1.00 51.69 103 SER A N 1
ATOM 835 C CA . SER A 1 103 ? 30.529 -10.372 -30.128 1.00 51.69 103 SER A CA 1
ATOM 836 C C . SER A 1 103 ? 29.022 -10.084 -30.217 1.00 51.69 103 SER A C 1
ATOM 838 O O . SER A 1 103 ? 28.382 -10.554 -31.156 1.00 51.69 103 SER A O 1
ATOM 840 N N . LEU A 1 104 ? 28.429 -9.308 -29.300 1.00 52.16 104 LEU A N 1
ATOM 841 C CA . LEU A 1 104 ? 26.996 -8.990 -29.373 1.00 52.16 104 LEU A CA 1
ATOM 842 C C . LEU A 1 104 ? 26.719 -7.935 -30.452 1.00 52.16 104 LEU A C 1
ATOM 844 O O . LEU A 1 104 ? 27.022 -6.751 -30.290 1.00 52.16 104 LEU A O 1
ATOM 848 N N . ASN A 1 105 ? 26.113 -8.379 -31.554 1.00 54.81 105 ASN A N 1
ATOM 849 C CA . ASN A 1 105 ? 25.685 -7.514 -32.645 1.00 54.81 105 ASN A CA 1
ATOM 850 C C . ASN A 1 105 ? 24.610 -6.525 -32.175 1.00 54.81 105 ASN A C 1
ATOM 852 O O . ASN A 1 105 ? 23.784 -6.821 -31.309 1.00 54.81 105 ASN A O 1
ATOM 856 N N . SER A 1 106 ? 24.584 -5.342 -32.796 1.00 51.97 106 SER A N 1
ATOM 857 C CA . SER A 1 106 ? 23.643 -4.263 -32.458 1.00 51.97 106 SER A CA 1
ATOM 858 C C . SER A 1 106 ? 22.170 -4.719 -32.516 1.00 51.97 106 SER A C 1
ATOM 860 O O . SER A 1 106 ? 21.353 -4.268 -31.717 1.00 51.97 106 SER A O 1
ATOM 862 N N . SER A 1 107 ? 21.844 -5.691 -33.378 1.00 53.06 107 SER A N 1
ATOM 863 C CA . SER A 1 107 ? 20.515 -6.314 -33.470 1.00 53.06 107 SER A CA 1
ATOM 864 C C . SER A 1 107 ? 20.109 -7.097 -32.219 1.00 53.06 107 SER A C 1
ATOM 866 O O . SER A 1 107 ? 18.955 -7.028 -31.803 1.00 53.06 107 SER A O 1
ATOM 868 N N . ASP A 1 108 ? 21.043 -7.808 -31.585 1.00 52.97 108 ASP A N 1
ATOM 869 C CA . ASP A 1 108 ? 20.760 -8.629 -30.401 1.00 52.97 108 ASP A CA 1
ATOM 870 C C . ASP A 1 108 ? 20.508 -7.760 -29.176 1.00 52.97 108 ASP A C 1
ATOM 872 O O . ASP A 1 108 ? 19.714 -8.106 -28.304 1.00 52.97 108 ASP A O 1
ATOM 876 N N . PHE A 1 109 ? 21.146 -6.591 -29.129 1.00 52.50 109 PHE A N 1
ATOM 877 C CA . PHE A 1 109 ? 20.906 -5.606 -28.087 1.00 52.50 109 PHE A CA 1
ATOM 878 C C . PHE A 1 109 ? 19.529 -4.951 -28.223 1.00 52.50 109 PHE A C 1
ATOM 880 O O . PHE A 1 109 ? 18.833 -4.781 -27.223 1.00 52.50 109 PHE A O 1
ATOM 887 N N . VAL A 1 110 ? 19.110 -4.633 -29.454 1.00 54.94 110 VAL A N 1
ATOM 888 C CA . VAL A 1 110 ? 17.788 -4.051 -29.737 1.00 54.94 110 VAL A CA 1
ATOM 889 C C . VAL A 1 110 ? 16.672 -5.053 -29.425 1.00 54.94 110 VAL A C 1
ATOM 891 O O . VAL A 1 110 ? 15.725 -4.691 -28.731 1.00 54.94 110 VAL A O 1
ATOM 894 N N . ASN A 1 111 ? 16.825 -6.322 -29.813 1.00 49.06 111 ASN A N 1
ATOM 895 C CA . ASN A 1 111 ? 15.856 -7.387 -29.513 1.00 49.06 111 ASN A CA 1
ATOM 896 C C . ASN A 1 111 ? 15.769 -7.749 -28.020 1.00 49.06 111 ASN A C 1
ATOM 898 O O . ASN A 1 111 ? 14.800 -8.359 -27.587 1.00 49.06 111 ASN A O 1
ATOM 902 N N . LYS A 1 112 ? 16.775 -7.391 -27.213 1.00 50.47 112 LYS A N 1
ATOM 903 C CA . LYS A 1 112 ? 16.731 -7.541 -25.747 1.00 50.47 112 LYS A CA 1
ATOM 904 C C . LYS A 1 112 ? 16.111 -6.329 -25.045 1.00 50.47 112 LYS A C 1
ATOM 906 O O . LYS A 1 112 ? 15.862 -6.385 -23.840 1.00 50.47 112 LYS A O 1
ATOM 911 N N . LEU A 1 113 ? 15.924 -5.225 -25.771 1.00 46.56 113 LEU A N 1
ATOM 912 C CA . LEU A 1 113 ? 15.400 -3.960 -25.258 1.00 46.56 113 LEU A CA 1
ATOM 913 C C . LEU A 1 113 ? 13.896 -3.785 -25.514 1.00 46.56 113 LEU A C 1
ATOM 915 O O . LEU A 1 113 ? 13.235 -3.103 -24.725 1.00 46.56 113 LEU A O 1
ATOM 919 N N . PHE A 1 114 ? 13.364 -4.352 -26.594 1.00 43.38 114 PHE A N 1
ATOM 920 C CA . PHE A 1 114 ? 11.961 -4.249 -27.006 1.00 43.38 114 PHE A CA 1
ATOM 921 C C . PHE A 1 114 ? 11.257 -5.591 -26.884 1.00 43.38 114 PHE A C 1
ATOM 923 O O . PHE A 1 114 ? 10.102 -5.547 -26.411 1.00 43.38 114 PHE A O 1
#

Radius of gyration: 19.93 Å; Cα contacts (8 Å, |Δi|>4): 50; chains: 1; bounding box: 48×21×54 Å

Solvent-accessible surface area (backbone atoms only — not comparable to full-atom values): 6729 Å² total; per-residue (Å²): 106,73,70,56,49,45,53,52,42,50,50,45,46,49,51,46,50,55,50,53,65,64,77,69,54,56,78,80,52,30,64,64,47,55,51,47,39,56,58,48,58,64,46,44,64,58,43,52,52,60,57,73,41,89,67,85,73,52,70,69,57,51,51,52,52,51,54,49,40,55,53,49,52,52,48,40,52,53,49,50,51,60,53,72,49,64,72,70,71,49,46,68,69,60,45,66,73,88,73,66,63,94,77,73,50,75,66,61,56,51,68,73,73,110

Foldseek 3Di:
DLVVLLVLLVLLLVLLVLLLPDQQAAPVCNVVSNVVSVVSVVCNVVSVCSNPDPDDDDVVNVVVSVVVSVVSVVVSVVVVCNSPDDLPPCVCVNDVCPPPPVPDDPVNVVVVSD

InterPro domains:
  IPR036537 Adaptor protein Cbl, N-terminal domain superfamily [G3DSA:1.20.930.20] (6-106)
  IPR057623 PUB 12/19-like, N-terminal domain [PF25368] (30-91)

Secondary structure (DSSP, 8-state):
-HHHHHHHHHHHHHHHHHHHH-----HHHHHHHHHHHHHHHTTHHHHHHHHH--SPPPHHHHHHHHHHHHHHHHHHHHHHHHHHS-HHHHHHHHS-GGG--TT--HHHHHHTT-

Nearest PDB structures (foldseek):
  2kgx-assembly1_A  TM=4.609E-01  e=3.575E+00  Mus musculus